Protein AF-A0A923Y9M1-F1 (afdb_monomer_lite)

pLDDT: mean 73.09, std 13.86, range [40.16, 90.44]

Radius of gyration: 19.04 Å; chains: 1; bounding box: 27×34×50 Å

Secondary structure (DSSP, 8-state):
--------HHHHHHHHHHHHHHHHHT---TT-----EEEEE-SSEEEEE-SSSS-EEEEGGG-

Structure (mmCIF, N/CA/C/O backbone):
data_AF-A0A923Y9M1-F1
#
_entry.id   AF-A0A923Y9M1-F1
#
loop_
_atom_site.group_PDB
_atom_site.id
_atom_site.type_symbol
_atom_site.label_atom_id
_atom_site.label_alt_id
_atom_site.label_comp_id
_atom_site.label_asym_id
_atom_site.label_entity_id
_atom_site.label_seq_id
_atom_site.pdbx_PDB_ins_code
_atom_site.Cartn_x
_atom_site.Cartn_y
_atom_site.Cartn_z
_atom_site.occupancy
_atom_site.B_iso_or_equiv
_atom_site.auth_seq_id
_atom_site.auth_comp_id
_atom_site.auth_asym_id
_atom_site.auth_atom_id
_atom_site.pdbx_PDB_model_num
ATOM 1 N N . MET A 1 1 ? 0.158 -23.956 -35.963 1.00 40.16 1 MET A N 1
ATOM 2 C CA . MET A 1 1 ? 1.446 -23.395 -36.420 1.00 40.16 1 MET A CA 1
ATOM 3 C C . MET A 1 1 ? 1.775 -22.222 -35.503 1.00 40.16 1 MET A C 1
ATOM 5 O O . MET A 1 1 ? 1.285 -21.129 -35.747 1.00 40.16 1 MET A O 1
ATOM 9 N N . SER A 1 2 ? 2.485 -22.458 -34.397 1.00 43.12 2 SER A N 1
ATOM 10 C CA . SER A 1 2 ? 2.922 -21.383 -33.494 1.00 43.12 2 SER A CA 1
ATOM 11 C C . SER A 1 2 ? 4.128 -20.698 -34.119 1.00 43.12 2 SER A C 1
ATOM 13 O O . SER A 1 2 ? 5.141 -21.343 -34.377 1.00 43.12 2 SER A O 1
ATOM 15 N N . GLN A 1 3 ? 3.983 -19.418 -34.434 1.00 47.00 3 GLN A N 1
ATOM 16 C CA . G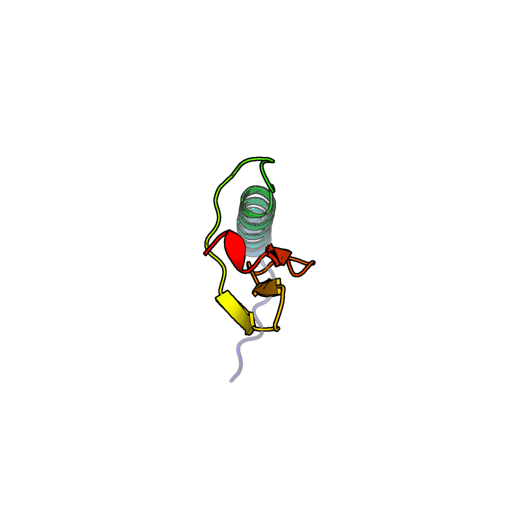LN A 1 3 ? 5.022 -18.620 -35.061 1.00 47.00 3 GLN A CA 1
ATOM 17 C C . GLN A 1 3 ? 6.099 -18.321 -34.008 1.00 47.00 3 GLN A C 1
ATO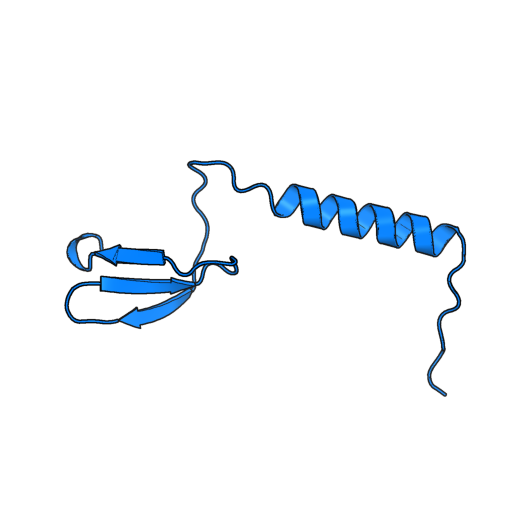M 19 O O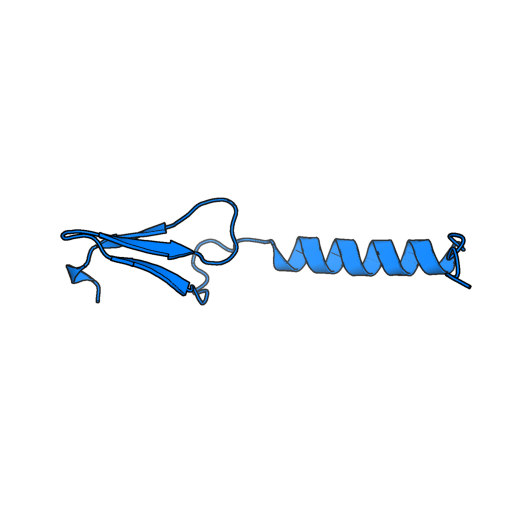 . GLN A 1 3 ? 5.886 -17.520 -33.104 1.00 47.00 3 GLN A O 1
ATOM 24 N N . THR A 1 4 ? 7.241 -19.005 -34.090 1.00 55.06 4 THR A N 1
ATOM 25 C CA . THR A 1 4 ? 8.465 -18.597 -33.391 1.00 55.06 4 THR A CA 1
ATOM 26 C C . THR A 1 4 ? 8.915 -17.279 -34.010 1.00 55.06 4 THR A C 1
ATOM 28 O O . THR A 1 4 ? 9.416 -17.255 -35.133 1.00 55.06 4 THR A O 1
ATOM 31 N N . GLN A 1 5 ? 8.672 -16.178 -33.302 1.00 56.97 5 GLN A N 1
ATOM 32 C CA . GLN A 1 5 ? 9.088 -14.847 -33.718 1.00 56.97 5 GLN A CA 1
ATOM 33 C C . GLN A 1 5 ? 10.601 -14.732 -33.505 1.00 56.97 5 GLN A C 1
ATOM 35 O O . GLN A 1 5 ? 11.094 -14.694 -32.381 1.00 56.97 5 GLN A O 1
ATOM 40 N N . VAL A 1 6 ? 11.340 -14.793 -34.609 1.00 55.88 6 VAL A N 1
ATOM 41 C CA . VAL A 1 6 ? 12.795 -14.635 -34.645 1.00 55.88 6 VAL A CA 1
ATOM 42 C C . VAL A 1 6 ? 13.103 -13.159 -34.387 1.00 55.88 6 VAL A C 1
ATOM 44 O O . VAL A 1 6 ? 12.506 -12.295 -35.026 1.00 55.88 6 VAL A O 1
ATOM 47 N N . ALA A 1 7 ? 13.997 -12.867 -33.442 1.00 53.28 7 ALA A N 1
ATOM 48 C CA . ALA A 1 7 ? 14.371 -11.505 -33.071 1.00 53.28 7 ALA A CA 1
ATOM 49 C C . ALA A 1 7 ? 15.112 -10.800 -34.226 1.00 53.28 7 ALA A C 1
ATOM 51 O O . ALA A 1 7 ? 16.304 -11.016 -34.438 1.00 53.28 7 ALA A O 1
ATOM 52 N N . THR A 1 8 ? 14.397 -9.975 -34.992 1.00 57.38 8 THR A N 1
ATOM 53 C CA . THR A 1 8 ? 14.962 -8.946 -35.879 1.00 57.38 8 THR A CA 1
ATOM 54 C C . THR A 1 8 ? 15.469 -7.753 -35.050 1.00 57.38 8 THR A C 1
ATOM 56 O O . THR A 1 8 ? 14.948 -7.519 -33.958 1.00 57.38 8 THR A 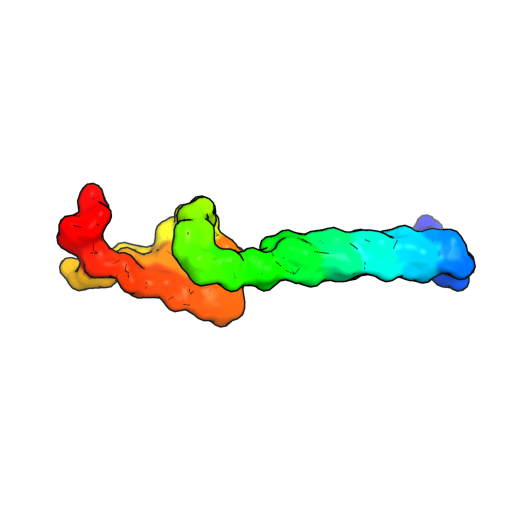O 1
ATOM 59 N N . PRO A 1 9 ? 16.453 -6.969 -35.536 1.00 60.25 9 PRO A N 1
ATOM 60 C CA . PRO A 1 9 ? 16.984 -5.803 -34.816 1.00 60.25 9 PRO A CA 1
ATOM 61 C C . PRO A 1 9 ? 15.900 -4.772 -34.446 1.00 60.25 9 PRO A C 1
ATOM 63 O O . PRO A 1 9 ? 15.917 -4.260 -33.333 1.00 60.25 9 PRO A O 1
ATOM 66 N N . GLU A 1 10 ? 14.880 -4.583 -35.291 1.00 58.88 10 GLU A N 1
ATOM 67 C CA . GLU A 1 10 ? 13.695 -3.755 -34.985 1.00 58.88 10 GLU A CA 1
ATOM 68 C C . GLU A 1 10 ? 12.883 -4.287 -33.784 1.00 58.88 10 GLU A C 1
ATOM 70 O O . GLU A 1 10 ? 12.326 -3.525 -32.995 1.00 58.88 10 GLU A O 1
ATOM 75 N N . GLY A 1 11 ? 12.839 -5.611 -33.593 1.00 62.34 11 GLY A N 1
ATOM 76 C CA . GLY A 1 11 ? 12.205 -6.231 -32.427 1.00 62.34 11 GLY A CA 1
ATOM 77 C C . GLY A 1 11 ? 12.991 -6.005 -31.132 1.00 62.34 11 GLY A C 1
ATOM 78 O O . GLY A 1 11 ? 12.398 -5.935 -30.057 1.00 62.34 11 GLY A O 1
ATOM 79 N N . MET A 1 12 ? 14.316 -5.845 -31.225 1.00 61.62 12 MET A N 1
ATOM 80 C CA . MET A 1 12 ? 15.175 -5.534 -30.080 1.00 61.62 12 MET A CA 1
ATOM 81 C C . MET A 1 12 ? 15.042 -4.066 -29.658 1.00 61.62 12 MET A C 1
ATOM 83 O O . MET A 1 12 ? 15.019 -3.786 -28.463 1.00 61.62 12 MET A O 1
ATOM 87 N N . GLU A 1 13 ? 14.863 -3.151 -30.616 1.00 65.94 13 GLU A N 1
ATOM 88 C CA . GLU A 1 13 ? 14.511 -1.746 -30.359 1.00 65.94 13 GLU A CA 1
ATOM 89 C C . GLU A 1 13 ? 13.125 -1.624 -29.708 1.00 65.94 13 GLU A C 1
ATOM 91 O O . GLU A 1 13 ? 12.960 -0.889 -28.736 1.00 65.94 13 GLU A O 1
ATOM 96 N N . SER A 1 14 ? 12.144 -2.408 -30.169 1.00 73.56 14 SER A N 1
ATOM 97 C CA . SER A 1 14 ? 10.808 -2.458 -29.560 1.00 73.56 14 SER A CA 1
ATOM 98 C C . SER A 1 14 ? 10.829 -3.014 -28.130 1.00 73.56 14 SER A C 1
ATOM 100 O O . SER A 1 14 ? 10.166 -2.461 -27.253 1.00 73.56 14 SER A O 1
ATOM 102 N N . PHE A 1 15 ? 11.614 -4.063 -27.863 1.00 72.00 15 PHE A N 1
ATOM 103 C CA . PHE A 1 15 ? 11.801 -4.583 -26.506 1.00 72.00 15 PHE A CA 1
ATOM 104 C C . PHE A 1 15 ? 12.526 -3.579 -25.606 1.00 72.00 15 PHE A C 1
ATOM 106 O O . PHE A 1 15 ? 12.110 -3.383 -24.468 1.00 72.00 15 PHE A O 1
ATOM 113 N N . ALA A 1 16 ? 13.576 -2.925 -26.109 1.00 80.12 16 ALA A N 1
ATOM 114 C CA . ALA A 1 16 ? 14.305 -1.903 -25.366 1.00 80.12 16 ALA A CA 1
ATOM 115 C C . ALA A 1 16 ? 13.390 -0.730 -24.984 1.00 80.12 16 ALA A C 1
ATOM 117 O O . ALA A 1 16 ? 13.364 -0.353 -23.818 1.00 80.12 16 ALA A O 1
ATOM 118 N N . ALA A 1 17 ? 12.571 -0.239 -25.920 1.00 77.75 17 ALA A N 1
ATOM 119 C CA . ALA A 1 17 ? 11.603 0.825 -25.663 1.00 77.75 17 ALA A CA 1
ATOM 120 C C . ALA A 1 17 ? 10.541 0.416 -24.626 1.00 77.75 17 ALA A C 1
ATOM 122 O O . ALA A 1 17 ? 10.274 1.160 -23.686 1.00 77.75 17 ALA A O 1
ATOM 123 N N . MET A 1 18 ? 9.982 -0.794 -24.745 1.00 78.25 18 MET A N 1
ATOM 124 C CA . MET A 1 18 ? 9.015 -1.332 -23.775 1.00 78.25 18 MET A CA 1
ATOM 125 C C . MET A 1 18 ? 9.634 -1.537 -22.382 1.00 78.25 18 MET A C 1
ATOM 127 O O . MET A 1 18 ? 8.982 -1.326 -21.359 1.00 78.25 18 MET A O 1
ATOM 131 N N . PHE A 1 19 ? 10.893 -1.976 -22.324 1.00 72.56 19 PHE A N 1
ATOM 132 C CA . PHE A 1 19 ? 11.615 -2.209 -21.075 1.00 72.56 19 PHE A CA 1
ATOM 133 C C . PHE A 1 19 ? 11.981 -0.895 -20.380 1.00 72.56 19 PHE A C 1
ATOM 135 O O . PHE A 1 19 ? 11.817 -0.777 -19.167 1.00 72.56 19 PHE A O 1
ATOM 142 N N . GLU A 1 20 ? 12.418 0.105 -21.143 1.00 72.50 20 GLU A N 1
ATOM 143 C CA . GLU A 1 20 ? 12.699 1.449 -20.643 1.00 72.50 20 GLU A CA 1
ATOM 144 C C . GLU A 1 20 ? 11.420 2.122 -20.124 1.00 72.50 20 GLU A C 1
ATOM 146 O O . GLU A 1 20 ? 11.415 2.625 -19.002 1.00 72.50 20 GLU A O 1
ATOM 151 N N . GLU A 1 21 ? 10.295 2.004 -20.841 1.00 70.69 21 GLU A N 1
ATOM 152 C CA . GLU A 1 21 ? 8.984 2.474 -20.370 1.00 70.69 21 GLU A CA 1
ATOM 153 C C . GLU A 1 21 ? 8.557 1.779 -19.063 1.00 70.69 21 GLU A C 1
ATOM 155 O O . GLU A 1 21 ? 8.079 2.428 -18.127 1.00 70.69 21 GLU A O 1
ATOM 160 N N . SER A 1 22 ? 8.779 0.464 -18.949 1.00 66.44 22 SER A N 1
ATOM 161 C CA . SER A 1 22 ? 8.509 -0.278 -17.713 1.00 66.44 22 SER A CA 1
ATOM 162 C C . SER A 1 22 ? 9.396 0.174 -16.550 1.00 66.44 22 SER A C 1
ATOM 164 O O . SER A 1 22 ? 8.928 0.179 -15.411 1.00 66.44 22 SER A O 1
ATOM 166 N N . LEU A 1 23 ? 10.659 0.528 -16.804 1.00 64.19 23 LEU A N 1
ATOM 167 C CA . LEU A 1 23 ? 11.582 1.012 -15.776 1.00 64.19 23 LEU A CA 1
ATOM 168 C C . LEU A 1 23 ? 11.194 2.408 -15.290 1.00 64.19 23 LEU A C 1
ATOM 170 O O . LEU A 1 23 ? 11.157 2.634 -14.082 1.00 64.19 23 LEU A O 1
ATOM 174 N N . THR A 1 24 ? 10.835 3.316 -16.201 1.00 61.50 24 THR A N 1
ATOM 175 C CA . THR A 1 24 ? 10.378 4.667 -15.846 1.00 61.50 24 THR A CA 1
ATOM 176 C C . THR A 1 24 ? 9.054 4.634 -15.082 1.00 61.50 24 THR A C 1
ATOM 178 O O . THR A 1 24 ? 8.867 5.400 -14.141 1.00 61.50 24 THR A O 1
ATOM 181 N N . ARG A 1 25 ? 8.144 3.703 -15.405 1.00 59.94 25 ARG A N 1
ATOM 182 C CA . ARG A 1 25 ? 6.893 3.521 -14.644 1.00 59.94 25 ARG A CA 1
ATOM 183 C C . ARG A 1 25 ? 7.112 2.922 -13.249 1.00 59.94 25 ARG A C 1
ATOM 185 O O . ARG A 1 25 ? 6.230 3.018 -12.400 1.00 59.94 25 ARG A O 1
ATOM 192 N N . SER A 1 26 ? 8.261 2.290 -13.010 1.00 59.03 26 SER A N 1
ATOM 193 C CA . SER A 1 26 ? 8.642 1.717 -11.713 1.00 59.03 26 SER A CA 1
ATOM 194 C C . SER A 1 26 ? 9.468 2.660 -10.834 1.00 59.03 26 SER A C 1
ATOM 196 O O . SER A 1 26 ? 9.909 2.245 -9.759 1.00 59.03 26 SER A O 1
ATOM 198 N N . GLU A 1 27 ? 9.653 3.925 -11.224 1.00 56.53 27 GLU A N 1
ATOM 199 C CA . GLU A 1 27 ? 10.179 4.937 -10.310 1.00 56.53 27 GLU A CA 1
ATOM 200 C C . GLU A 1 27 ? 9.140 5.231 -9.223 1.00 56.53 27 GLU A C 1
ATOM 202 O O . GLU A 1 27 ? 8.242 6.051 -9.393 1.00 56.53 27 GLU A O 1
ATOM 207 N N . MET A 1 28 ? 9.270 4.561 -8.075 1.00 55.22 28 MET A N 1
ATOM 208 C CA . MET A 1 28 ? 8.608 4.986 -6.845 1.00 55.22 28 MET A CA 1
ATOM 209 C C . MET A 1 28 ? 9.105 6.390 -6.490 1.00 55.22 28 MET A C 1
ATOM 211 O O . MET A 1 28 ? 10.118 6.557 -5.806 1.00 55.22 28 MET A O 1
ATOM 215 N N . ARG A 1 29 ? 8.400 7.421 -6.952 1.00 57.16 29 ARG A N 1
ATOM 216 C CA . ARG A 1 29 ? 8.574 8.773 -6.436 1.00 57.16 29 ARG A CA 1
ATOM 217 C C . ARG A 1 29 ? 8.058 8.770 -5.005 1.00 57.16 29 ARG A C 1
ATOM 219 O O . ARG A 1 29 ? 6.872 8.577 -4.753 1.00 57.16 29 ARG A O 1
ATOM 226 N N . SER A 1 30 ? 8.968 8.941 -4.051 1.00 50.47 30 SER A N 1
ATOM 227 C CA . SER A 1 30 ? 8.600 9.113 -2.646 1.00 50.47 30 SER A CA 1
ATOM 228 C C . SER A 1 30 ? 7.586 10.259 -2.529 1.00 50.47 30 SER A C 1
ATOM 230 O O . SER A 1 30 ? 7.881 11.382 -2.937 1.00 50.47 30 SER A O 1
ATOM 232 N N . GLY A 1 31 ? 6.387 9.961 -2.022 1.00 62.62 31 GLY A N 1
ATOM 233 C CA . GLY A 1 31 ? 5.278 10.916 -1.907 1.00 62.62 31 GLY A CA 1
ATOM 234 C C . GLY A 1 31 ? 4.218 10.854 -3.016 1.00 62.62 31 GLY A C 1
ATOM 235 O O . GLY A 1 31 ? 3.298 11.667 -2.998 1.00 62.62 31 GLY A O 1
ATOM 236 N N . GLU A 1 32 ? 4.308 9.919 -3.964 1.00 67.12 32 GLU A N 1
ATOM 237 C CA . GLU A 1 32 ? 3.257 9.696 -4.965 1.00 67.12 32 GLU A CA 1
ATOM 238 C C . GLU A 1 32 ? 2.115 8.829 -4.406 1.00 67.12 32 GLU A C 1
ATOM 240 O O . GLU A 1 32 ? 2.345 7.774 -3.813 1.00 67.12 32 GLU A O 1
ATOM 245 N N . VAL A 1 33 ? 0.869 9.282 -4.590 1.00 75.50 33 VAL A N 1
ATOM 246 C CA . VAL A 1 33 ? -0.333 8.532 -4.198 1.00 75.50 33 VAL A CA 1
ATOM 247 C C . VAL A 1 33 ? -0.659 7.528 -5.296 1.00 75.50 33 VAL A C 1
ATOM 249 O O . VAL A 1 33 ? -0.959 7.911 -6.425 1.00 75.50 33 VAL A O 1
ATOM 252 N N . ILE A 1 34 ? -0.633 6.245 -4.949 1.00 77.50 34 ILE A N 1
ATOM 253 C CA . ILE A 1 34 ? -0.928 5.141 -5.865 1.00 77.50 34 ILE A CA 1
ATOM 254 C C . ILE A 1 34 ? -2.195 4.402 -5.433 1.00 77.50 34 ILE A C 1
ATOM 256 O O . ILE A 1 34 ? -2.558 4.387 -4.258 1.00 77.50 34 ILE A O 1
ATOM 260 N N . THR A 1 35 ? -2.878 3.782 -6.395 1.00 82.75 35 THR A N 1
ATOM 261 C CA . THR A 1 35 ? -4.033 2.921 -6.104 1.00 82.75 35 THR A CA 1
ATOM 262 C C . THR A 1 35 ? -3.560 1.540 -5.655 1.00 82.75 35 THR A C 1
ATOM 264 O O . THR A 1 35 ? -2.579 1.015 -6.182 1.00 82.75 35 THR A O 1
ATOM 267 N N . ALA A 1 36 ? -4.240 0.961 -4.667 1.00 86.38 36 ALA A N 1
ATOM 268 C CA . ALA A 1 36 ? -3.916 -0.349 -4.115 1.00 86.38 36 ALA A CA 1
ATOM 269 C C . ALA A 1 36 ? -5.190 -1.159 -3.860 1.00 86.38 36 ALA A C 1
ATOM 271 O O . ALA A 1 36 ? -6.257 -0.597 -3.613 1.00 86.38 36 ALA A O 1
ATOM 272 N N . GLU A 1 37 ? -5.063 -2.481 -3.908 1.00 88.00 37 GLU A N 1
ATOM 273 C CA . GLU A 1 37 ? -6.134 -3.421 -3.594 1.00 88.00 37 GLU A CA 1
ATOM 274 C C . GLU A 1 37 ? -6.015 -3.904 -2.144 1.00 88.00 37 GLU A C 1
ATOM 276 O O . GLU A 1 37 ? -4.919 -4.190 -1.654 1.00 88.00 37 GLU A O 1
ATOM 281 N N . VAL A 1 38 ? -7.148 -4.012 -1.448 1.00 90.06 38 VAL A N 1
ATOM 282 C CA . VAL A 1 38 ? -7.196 -4.566 -0.091 1.00 90.06 38 VAL A CA 1
ATOM 283 C C . VAL A 1 38 ? -7.142 -6.086 -0.172 1.00 90.06 38 VAL A C 1
ATOM 285 O O . VAL A 1 38 ? -8.075 -6.721 -0.657 1.00 90.06 38 VAL A O 1
ATOM 288 N N . VAL A 1 39 ? -6.068 -6.674 0.353 1.00 90.44 39 VAL A N 1
ATOM 289 C CA . VAL A 1 39 ? -5.889 -8.134 0.372 1.00 90.44 39 VAL A CA 1
ATOM 290 C C . VAL A 1 39 ? -6.424 -8.730 1.670 1.00 90.44 39 VAL A C 1
ATOM 292 O O . VAL A 1 39 ? -6.973 -9.833 1.677 1.00 90.44 39 VAL A O 1
ATOM 295 N N . ARG A 1 40 ? -6.250 -8.023 2.793 1.00 88.94 40 ARG A N 1
ATOM 296 C CA . ARG A 1 40 ? -6.651 -8.512 4.116 1.00 88.94 40 ARG A CA 1
ATOM 297 C C . ARG A 1 40 ? -6.968 -7.370 5.067 1.00 88.94 40 ARG A C 1
ATOM 299 O O . ARG A 1 40 ? -6.297 -6.344 5.055 1.00 88.94 40 ARG A O 1
ATOM 306 N N . VAL A 1 41 ? -7.948 -7.596 5.934 1.00 88.62 41 VAL A N 1
ATOM 307 C CA . VAL A 1 41 ? -8.299 -6.698 7.036 1.00 88.62 41 VAL A CA 1
ATOM 308 C C . VAL A 1 41 ? -8.086 -7.453 8.344 1.00 88.62 41 VAL A C 1
ATOM 310 O O . VAL A 1 41 ? -8.677 -8.513 8.547 1.00 88.62 41 VAL A O 1
ATOM 313 N N . GLU A 1 42 ? -7.231 -6.924 9.212 1.00 88.62 42 GLU A N 1
ATOM 314 C CA . GLU A 1 42 ? -7.035 -7.398 10.583 1.00 88.62 42 GLU A CA 1
ATOM 315 C C . GLU A 1 42 ? -7.638 -6.407 11.591 1.00 88.62 42 GLU A C 1
ATOM 317 O O . GLU A 1 42 ? -8.101 -5.329 11.226 1.00 88.62 42 GLU A O 1
ATOM 322 N N . HIS A 1 43 ? -7.637 -6.758 12.882 1.00 85.75 43 HIS A N 1
ATOM 323 C CA . HIS A 1 43 ? -8.245 -5.921 13.928 1.00 85.75 43 HIS A CA 1
ATOM 324 C C . HIS A 1 43 ? -7.578 -4.547 14.110 1.00 85.75 43 HIS A C 1
ATOM 326 O O . HIS A 1 43 ? -8.208 -3.646 14.654 1.00 85.75 43 HIS A O 1
ATOM 332 N N . SER A 1 44 ? -6.317 -4.385 13.698 1.00 86.94 44 SER A N 1
ATOM 333 C CA . SER A 1 44 ? -5.567 -3.129 13.872 1.00 86.94 44 SER A CA 1
ATOM 334 C C . SER A 1 44 ? -4.982 -2.576 12.574 1.00 86.94 44 SER A C 1
ATOM 336 O O . SER A 1 44 ? -4.720 -1.379 12.494 1.00 86.94 44 SER A O 1
ATOM 338 N N . PHE A 1 45 ? -4.799 -3.419 11.555 1.00 88.69 45 PHE A N 1
ATOM 339 C CA . PHE A 1 45 ? -4.152 -3.040 10.302 1.00 88.69 45 PHE A CA 1
ATOM 340 C C . PHE A 1 45 ? -4.897 -3.620 9.104 1.00 88.69 45 PHE A C 1
ATOM 342 O O . PHE A 1 45 ? -5.377 -4.753 9.134 1.00 88.69 45 PHE A O 1
ATOM 349 N N . VAL A 1 46 ? -4.942 -2.848 8.029 1.00 89.25 46 VAL A N 1
ATOM 350 C CA . VAL A 1 46 ? -5.364 -3.283 6.703 1.00 89.25 46 VAL A CA 1
ATOM 351 C C . VAL A 1 46 ? -4.111 -3.504 5.869 1.00 89.25 46 VAL A C 1
ATOM 353 O O . VAL A 1 46 ? -3.253 -2.626 5.769 1.00 89.25 46 VAL A O 1
ATOM 356 N N . VAL A 1 47 ? -4.001 -4.689 5.280 1.00 89.06 47 VAL A N 1
ATOM 357 C CA . VAL A 1 47 ? -2.911 -5.047 4.375 1.00 89.06 47 VAL A CA 1
ATOM 358 C C . VAL A 1 47 ? -3.362 -4.768 2.949 1.00 89.06 47 VAL A C 1
ATOM 360 O O . VAL A 1 47 ? -4.347 -5.346 2.471 1.00 89.06 47 VAL A O 1
ATOM 363 N N . VAL A 1 48 ? -2.634 -3.889 2.265 1.00 89.81 48 VAL A N 1
ATOM 364 C CA . VAL A 1 48 ? -2.913 -3.495 0.882 1.00 89.81 48 VAL A CA 1
ATOM 365 C C . VAL A 1 48 ? -1.767 -3.882 -0.048 1.00 89.81 48 VAL A C 1
ATOM 367 O O . VAL A 1 48 ? -0.588 -3.820 0.314 1.00 89.81 48 VAL A O 1
ATOM 370 N N . ASN A 1 49 ? -2.117 -4.273 -1.271 1.00 88.50 49 ASN A N 1
ATOM 371 C CA . ASN A 1 49 ? -1.180 -4.583 -2.338 1.00 88.50 49 ASN A CA 1
ATOM 372 C C . ASN A 1 49 ? -1.308 -3.538 -3.449 1.00 88.50 49 ASN A C 1
ATOM 374 O O . ASN A 1 49 ? -2.352 -3.407 -4.080 1.00 88.50 49 ASN A O 1
ATOM 378 N N . ALA A 1 50 ? -0.231 -2.795 -3.690 1.00 83.94 50 ALA A N 1
ATOM 379 C CA . ALA A 1 50 ? -0.174 -1.778 -4.740 1.00 83.94 50 ALA A CA 1
ATOM 380 C C . ALA A 1 50 ? 0.534 -2.271 -6.020 1.00 83.94 50 ALA A C 1
ATOM 382 O O . ALA A 1 50 ? 1.019 -1.468 -6.812 1.00 83.94 50 ALA A O 1
ATOM 383 N N . GLY A 1 51 ? 0.672 -3.589 -6.207 1.00 77.69 51 GLY A N 1
ATOM 384 C CA . GLY A 1 51 ? 1.428 -4.178 -7.318 1.00 77.69 51 GLY A CA 1
ATOM 385 C C . GLY A 1 51 ? 2.950 -4.049 -7.180 1.00 77.69 51 GLY A C 1
ATOM 386 O O . GLY A 1 51 ? 3.669 -4.131 -8.175 1.00 77.69 51 GLY A O 1
ATOM 387 N N . LEU A 1 52 ? 3.449 -3.828 -5.959 1.00 79.44 52 LEU A N 1
ATOM 388 C CA . LEU A 1 52 ? 4.870 -3.639 -5.648 1.00 79.44 52 LEU A CA 1
ATOM 389 C C . LEU A 1 52 ? 5.466 -4.866 -4.940 1.00 79.44 52 LEU A C 1
ATOM 391 O O . LEU A 1 52 ? 4.752 -5.772 -4.516 1.00 79.44 52 LEU A O 1
ATOM 395 N N . LYS A 1 53 ? 6.801 -4.894 -4.790 1.00 76.94 53 LYS A N 1
ATOM 396 C CA . LYS A 1 53 ? 7.534 -6.000 -4.137 1.00 76.94 53 LYS A CA 1
ATOM 397 C C . LYS A 1 53 ? 7.141 -6.213 -2.665 1.00 76.94 53 LYS A C 1
ATOM 399 O O . LYS A 1 53 ? 7.345 -7.307 -2.144 1.00 76.94 53 LYS A O 1
ATOM 404 N N . SER A 1 54 ? 6.605 -5.184 -2.013 1.00 80.12 54 SER A N 1
ATOM 405 C CA . SER A 1 54 ? 6.240 -5.197 -0.597 1.00 80.12 54 SER A CA 1
ATOM 406 C C . SER A 1 54 ? 4.769 -4.835 -0.420 1.00 80.12 54 SER A C 1
ATOM 408 O O . SER A 1 54 ? 4.266 -3.933 -1.090 1.00 80.12 54 SER A O 1
ATOM 410 N N . GLU A 1 55 ? 4.100 -5.521 0.502 1.00 86.00 55 GLU A N 1
ATOM 411 C CA . GLU A 1 55 ? 2.763 -5.162 0.983 1.00 86.00 55 GLU A CA 1
ATOM 412 C C . GLU A 1 55 ? 2.856 -3.973 1.950 1.00 86.00 55 GLU A C 1
ATOM 414 O O . GLU A 1 55 ? 3.856 -3.823 2.661 1.00 86.00 55 GLU A O 1
ATOM 419 N N . ALA A 1 56 ? 1.820 -3.133 1.982 1.00 83.75 56 ALA A N 1
ATOM 420 C CA . ALA A 1 56 ? 1.737 -2.017 2.918 1.00 83.75 56 ALA A CA 1
ATOM 421 C C . ALA A 1 56 ? 0.718 -2.303 4.026 1.00 83.75 56 ALA A C 1
ATOM 423 O O . ALA A 1 56 ? -0.333 -2.897 3.784 1.00 83.75 56 ALA A O 1
ATOM 424 N N . TYR A 1 57 ? 1.050 -1.856 5.237 1.00 88.06 57 TYR A N 1
ATOM 425 C CA . TYR A 1 57 ? 0.214 -1.969 6.428 1.00 88.06 57 TYR A CA 1
ATOM 426 C C . TYR A 1 57 ? -0.317 -0.582 6.771 1.00 88.06 57 TYR A C 1
ATOM 428 O O . TYR A 1 57 ? 0.466 0.309 7.097 1.00 88.06 57 TYR A O 1
ATOM 436 N N . VAL A 1 58 ? -1.632 -0.408 6.692 1.00 87.38 58 VAL A N 1
ATOM 437 C CA . VAL A 1 58 ? -2.314 0.851 7.008 1.00 87.38 58 VAL A CA 1
ATOM 438 C C . VAL A 1 58 ? -3.108 0.654 8.301 1.00 87.38 58 VAL A C 1
ATOM 440 O O . VAL A 1 58 ? -3.881 -0.305 8.377 1.00 87.38 58 VAL A O 1
ATOM 443 N N . PRO A 1 59 ? -2.925 1.487 9.340 1.00 89.50 59 PRO A N 1
ATOM 444 C CA . PRO A 1 59 ? -3.738 1.417 10.549 1.00 89.50 59 PRO A CA 1
ATOM 445 C C . PRO A 1 59 ? -5.224 1.572 1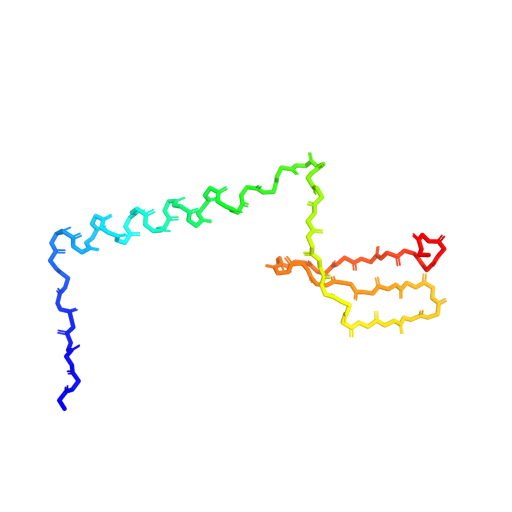0.221 1.00 89.50 59 PRO A C 1
ATOM 447 O O . PRO A 1 59 ? -5.603 2.414 9.413 1.00 89.50 59 PRO A O 1
ATOM 450 N N . ILE A 1 60 ? -6.083 0.785 10.869 1.00 86.06 60 ILE A N 1
ATOM 451 C CA . ILE A 1 60 ? -7.532 0.855 10.615 1.00 86.06 60 ILE A CA 1
ATOM 452 C C . ILE A 1 60 ? -8.139 2.221 10.981 1.00 86.06 60 ILE A C 1
ATOM 454 O O . ILE A 1 60 ? -9.174 2.588 10.448 1.00 86.06 60 ILE A O 1
ATOM 458 N N . GLU A 1 61 ? -7.482 2.984 11.858 1.00 85.25 61 GLU A N 1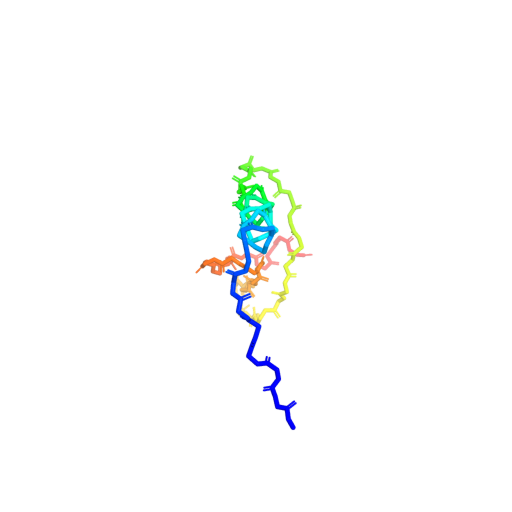
ATOM 459 C CA . GLU A 1 61 ? -7.891 4.338 12.256 1.00 85.25 61 GLU A CA 1
ATOM 460 C C . GLU A 1 61 ? -7.695 5.391 11.147 1.00 85.25 61 GLU A C 1
ATOM 462 O O . GLU A 1 61 ? -8.201 6.503 11.272 1.00 85.25 61 GLU A O 1
ATOM 467 N N . GLU A 1 62 ? -6.956 5.061 10.080 1.00 75.94 62 GLU A N 1
ATOM 468 C CA . GLU A 1 62 ? -6.745 5.934 8.916 1.00 75.94 62 GLU A CA 1
ATOM 469 C C . GLU A 1 62 ? -7.799 5.737 7.805 1.00 75.94 62 GLU A C 1
ATOM 471 O O . GLU A 1 62 ? -7.753 6.446 6.796 1.00 75.94 62 GLU A O 1
ATOM 476 N N . PHE A 1 63 ? -8.744 4.803 7.985 1.00 74.06 63 PHE A N 1
ATOM 477 C CA . PHE A 1 63 ? -9.892 4.567 7.095 1.00 74.06 63 PHE A CA 1
ATOM 478 C C . PHE A 1 63 ? -11.180 5.181 7.651 1.00 74.06 63 PHE A C 1
ATOM 480 O O . PHE A 1 63 ? -11.961 5.714 6.828 1.00 74.06 63 PHE A O 1
#

Sequence (63 aa):
MSQTQVATPEGMESFAAMFEESLTRSEMRSGEVITAEVVRVEHSFVVVNAGLKSEAYVPIEEF

Foldseek 3Di:
DDDPDDDDVVNVVVVVVVVVVVVVVPPPPVPDDADWDFPDDDPFWTWTGRVDPDIDTDGPVVD